Protein AF-A0A973FLQ6-F1 (afdb_monomer)

pLDDT: mean 87.13, std 9.86, range [45.97, 97.06]

Structure (mmCIF, N/CA/C/O backbone):
data_AF-A0A973FLQ6-F1
#
_entry.id   AF-A0A973FLQ6-F1
#
loop_
_atom_site.group_PDB
_atom_site.id
_atom_site.type_symbol
_atom_site.label_atom_id
_atom_site.label_alt_id
_atom_site.label_comp_id
_atom_site.label_asym_id
_atom_site.label_entity_id
_atom_site.label_seq_id
_atom_site.pdbx_PDB_ins_code
_atom_site.Cartn_x
_atom_site.Cartn_y
_atom_site.Cartn_z
_atom_site.occupancy
_atom_site.B_iso_or_equiv
_atom_site.auth_seq_id
_atom_site.auth_comp_id
_atom_site.auth_asym_id
_atom_site.auth_atom_id
_atom_site.pdbx_PDB_model_num
ATOM 1 N N . MET A 1 1 ? 10.918 7.612 -9.388 1.00 63.75 1 MET A N 1
ATOM 2 C CA . MET A 1 1 ? 10.356 6.779 -8.307 1.00 63.75 1 MET A CA 1
ATOM 3 C C . MET A 1 1 ? 11.427 5.796 -7.895 1.00 63.75 1 MET A C 1
ATOM 5 O O . MET A 1 1 ? 11.950 5.121 -8.775 1.00 63.75 1 MET A O 1
ATOM 9 N N . ALA A 1 2 ? 11.789 5.759 -6.616 1.00 82.38 2 ALA A N 1
ATOM 10 C CA . ALA A 1 2 ? 12.748 4.783 -6.119 1.00 82.38 2 ALA A CA 1
ATOM 11 C C . ALA A 1 2 ? 12.125 3.373 -6.137 1.00 82.38 2 ALA A C 1
ATOM 13 O O . ALA A 1 2 ? 11.011 3.176 -5.645 1.00 82.38 2 ALA A O 1
ATOM 14 N N . GLU A 1 3 ? 12.825 2.416 -6.748 1.00 88.06 3 GLU A N 1
ATOM 15 C CA . GLU A 1 3 ? 12.438 1.003 -6.818 1.00 88.06 3 GLU A CA 1
ATOM 16 C C . GLU A 1 3 ? 13.305 0.216 -5.834 1.00 88.06 3 GLU A C 1
ATOM 18 O O . GLU A 1 3 ? 14.533 0.266 -5.903 1.00 88.06 3 GLU A O 1
ATOM 23 N N . PHE A 1 4 ? 12.670 -0.543 -4.944 1.00 88.81 4 PHE A N 1
ATOM 24 C CA . PHE A 1 4 ? 13.348 -1.445 -4.018 1.00 88.81 4 PHE A CA 1
ATOM 25 C C . PHE A 1 4 ? 12.710 -2.824 -4.118 1.00 88.81 4 PHE A C 1
ATOM 27 O O . PHE A 1 4 ? 11.496 -2.948 -4.260 1.00 88.81 4 PHE A O 1
ATOM 34 N N . PHE A 1 5 ? 13.525 -3.879 -4.074 1.00 88.31 5 PHE A N 1
ATOM 35 C CA . PHE A 1 5 ? 13.052 -5.268 -4.150 1.00 88.31 5 PHE A CA 1
ATOM 36 C C . PHE A 1 5 ? 12.134 -5.568 -5.361 1.00 88.31 5 PHE A C 1
ATOM 38 O O . PHE A 1 5 ? 11.317 -6.484 -5.304 1.00 88.31 5 PHE A O 1
ATOM 45 N N . GLY A 1 6 ? 12.271 -4.811 -6.458 1.00 87.38 6 GLY A N 1
ATOM 46 C CA . GLY A 1 6 ? 11.490 -4.983 -7.689 1.00 87.38 6 GLY A CA 1
ATOM 47 C C . GLY A 1 6 ? 10.123 -4.288 -7.713 1.00 87.38 6 GLY A C 1
ATOM 48 O O . GLY A 1 6 ? 9.306 -4.619 -8.568 1.00 87.38 6 GLY A O 1
ATOM 49 N N . THR A 1 7 ? 9.845 -3.367 -6.785 1.00 91.62 7 THR A N 1
ATOM 50 C CA . THR A 1 7 ? 8.573 -2.628 -6.694 1.00 91.62 7 THR A CA 1
ATOM 51 C C . THR A 1 7 ? 8.786 -1.193 -6.207 1.00 91.62 7 THR A C 1
ATOM 53 O O . THR A 1 7 ? 9.835 -0.865 -5.649 1.00 91.62 7 THR A O 1
ATOM 56 N N . THR A 1 8 ? 7.768 -0.346 -6.347 1.00 93.19 8 THR A N 1
ATOM 57 C CA . THR A 1 8 ? 7.707 0.973 -5.697 1.00 93.19 8 THR A CA 1
ATOM 58 C C . THR A 1 8 ? 6.686 0.995 -4.555 1.00 93.19 8 THR A C 1
ATOM 60 O O . THR A 1 8 ? 5.850 0.094 -4.439 1.00 93.19 8 THR A O 1
ATOM 63 N N . VAL A 1 9 ? 6.731 2.033 -3.709 1.00 93.19 9 VAL A N 1
ATOM 64 C CA . VAL A 1 9 ? 5.715 2.262 -2.665 1.00 93.19 9 VAL A CA 1
ATOM 65 C C . VAL A 1 9 ? 4.340 2.482 -3.301 1.00 93.19 9 VAL A C 1
ATOM 67 O O . VAL A 1 9 ? 3.359 1.875 -2.875 1.00 93.19 9 VAL A O 1
ATOM 70 N N . ALA A 1 10 ? 4.279 3.281 -4.371 1.00 91.69 10 ALA A N 1
ATOM 71 C CA . ALA A 1 10 ? 3.053 3.536 -5.120 1.00 91.69 10 ALA A CA 1
ATOM 72 C C . ALA A 1 10 ? 2.417 2.238 -5.648 1.00 91.69 10 ALA A C 1
ATOM 74 O O . ALA A 1 10 ? 1.210 2.059 -5.510 1.00 91.69 10 ALA A O 1
ATOM 75 N N . ASP A 1 11 ? 3.206 1.291 -6.169 1.00 91.75 11 ASP A N 1
ATOM 76 C CA . ASP A 1 11 ? 2.686 -0.001 -6.648 1.00 91.75 11 ASP A CA 1
ATOM 77 C C . ASP A 1 11 ? 2.014 -0.818 -5.533 1.00 91.75 11 ASP A C 1
ATOM 79 O O . ASP A 1 11 ? 0.964 -1.434 -5.746 1.00 91.75 11 ASP A O 1
ATOM 83 N N . ILE A 1 12 ? 2.573 -0.796 -4.317 1.00 92.56 12 ILE A N 1
ATOM 84 C CA . ILE A 1 12 ? 1.977 -1.477 -3.158 1.00 92.56 12 ILE A CA 1
ATOM 85 C C . ILE A 1 12 ? 0.579 -0.912 -2.882 1.00 92.56 12 ILE A C 1
ATOM 87 O O . ILE A 1 12 ? -0.366 -1.687 -2.705 1.00 92.56 12 ILE A O 1
ATOM 91 N N . PHE A 1 13 ? 0.429 0.415 -2.870 1.00 93.88 13 PHE A N 1
ATOM 92 C CA . PHE A 1 13 ? -0.854 1.077 -2.613 1.00 93.88 13 PHE A CA 1
ATOM 93 C C . PHE A 1 13 ? -1.840 0.920 -3.778 1.00 93.88 13 PHE A C 1
ATOM 95 O O . PHE A 1 13 ? -2.999 0.577 -3.549 1.00 93.88 13 PHE A O 1
ATOM 102 N N . ASN A 1 14 ? -1.378 1.045 -5.023 1.00 91.81 14 ASN A N 1
ATOM 103 C CA . ASN A 1 14 ? -2.197 0.873 -6.228 1.00 91.81 14 ASN A CA 1
ATOM 104 C C . ASN A 1 14 ? -2.774 -0.544 -6.357 1.00 91.81 14 ASN A C 1
ATOM 106 O O . ASN A 1 14 ? -3.852 -0.737 -6.917 1.00 91.81 14 ASN A O 1
ATOM 110 N N . THR A 1 15 ? -2.081 -1.545 -5.813 1.00 91.12 15 THR A N 1
ATOM 111 C CA . THR A 1 15 ? -2.545 -2.939 -5.782 1.00 91.12 15 THR A CA 1
ATOM 112 C C . THR A 1 15 ? -3.320 -3.296 -4.513 1.00 91.12 15 THR A C 1
ATOM 114 O O . THR A 1 15 ? -3.730 -4.443 -4.359 1.00 91.12 15 THR A O 1
ATOM 117 N N . MET A 1 16 ? -3.535 -2.380 -3.563 1.00 91.88 16 MET A N 1
ATOM 118 C CA . MET A 1 16 ? -4.347 -2.693 -2.377 1.00 91.88 16 MET A CA 1
ATOM 119 C C . MET A 1 16 ? -5.797 -3.057 -2.725 1.00 91.88 16 MET A C 1
ATOM 121 O O . MET A 1 16 ? -6.263 -4.068 -2.198 1.00 91.88 16 MET A O 1
ATOM 125 N N . PRO A 1 17 ? -6.509 -2.337 -3.621 1.00 92.06 17 PRO A N 1
ATOM 126 C CA . PRO A 1 17 ? -7.890 -2.682 -3.954 1.00 92.06 17 PRO A CA 1
ATOM 127 C C . PRO A 1 17 ? -8.050 -4.092 -4.531 1.00 92.06 17 PRO A C 1
ATOM 129 O O . PRO A 1 17 ? -9.028 -4.766 -4.232 1.00 92.06 17 PRO A O 1
ATOM 132 N N . THR A 1 18 ? -7.075 -4.574 -5.308 1.00 91.06 18 THR A N 1
ATOM 133 C CA . THR A 1 18 ? -7.118 -5.922 -5.905 1.00 91.06 18 THR A CA 1
ATOM 134 C C . THR A 1 18 ? -6.805 -7.033 -4.905 1.00 91.06 18 THR A C 1
ATOM 136 O O . THR A 1 18 ? -7.152 -8.187 -5.141 1.00 91.06 18 THR A O 1
ATOM 139 N N . ARG A 1 19 ? -6.141 -6.700 -3.794 1.00 91.88 19 ARG A N 1
ATOM 140 C CA . ARG A 1 19 ? -5.766 -7.636 -2.723 1.00 91.88 19 ARG A CA 1
ATOM 141 C C . ARG A 1 19 ? -6.737 -7.617 -1.549 1.00 91.88 19 ARG A C 1
ATOM 143 O O . ARG A 1 19 ? -6.576 -8.411 -0.624 1.00 91.88 19 ARG A O 1
ATOM 150 N N . PHE A 1 20 ? -7.687 -6.693 -1.552 1.00 95.31 20 PHE A N 1
ATOM 151 C CA . PHE A 1 20 ? -8.681 -6.543 -0.506 1.00 95.31 20 PHE A CA 1
ATOM 152 C C . PHE A 1 20 ? -9.732 -7.656 -0.583 1.00 95.31 20 PHE A C 1
ATOM 154 O O . PHE A 1 20 ? -10.093 -8.098 -1.671 1.00 95.31 20 PHE A O 1
ATOM 161 N N . LYS A 1 21 ? -10.221 -8.093 0.578 1.00 95.12 21 LYS A N 1
ATOM 162 C CA . LYS A 1 21 ? -11.268 -9.108 0.749 1.00 95.12 21 LYS A CA 1
ATOM 163 C C . LYS A 1 21 ? -12.541 -8.439 1.286 1.00 95.12 21 LYS A C 1
ATOM 165 O O . LYS A 1 21 ? -12.678 -8.302 2.507 1.00 95.12 21 LYS A O 1
ATOM 170 N N . PRO A 1 22 ? -13.457 -7.983 0.409 1.00 94.00 22 PRO A N 1
ATOM 171 C CA . PRO A 1 22 ? -14.687 -7.286 0.795 1.00 94.00 22 PRO A CA 1
ATOM 172 C C . PRO A 1 22 ? -15.515 -8.022 1.848 1.00 94.00 22 PRO A C 1
ATOM 174 O O . PRO A 1 22 ? -16.058 -7.408 2.768 1.00 94.00 22 PRO A O 1
ATOM 177 N N . GLU A 1 23 ? -15.604 -9.345 1.729 1.00 94.00 23 GLU A N 1
ATOM 178 C CA . GLU A 1 23 ? -16.367 -10.212 2.621 1.00 94.00 23 GLU A CA 1
ATOM 179 C C . GLU A 1 23 ? -15.866 -10.181 4.070 1.00 94.00 23 GLU A C 1
ATOM 181 O O . GLU A 1 23 ? -16.680 -10.197 4.991 1.00 94.00 23 GLU A O 1
ATOM 186 N N . GLU A 1 24 ? -14.557 -10.032 4.277 1.00 93.81 24 GLU A N 1
ATOM 187 C CA . GLU A 1 24 ? -13.933 -9.997 5.604 1.00 93.81 24 GLU A CA 1
ATOM 188 C C . GLU A 1 24 ? -14.026 -8.620 6.282 1.00 93.81 24 GLU A C 1
ATOM 190 O O . GLU A 1 24 ? -13.701 -8.478 7.467 1.00 93.81 24 GLU A O 1
ATOM 195 N N . ALA A 1 25 ?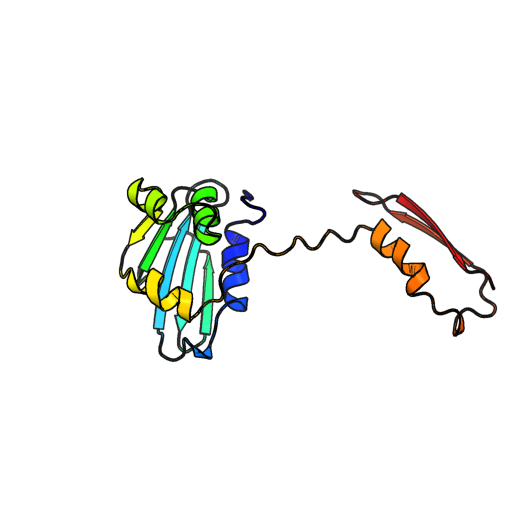 -14.467 -7.605 5.534 1.00 93.56 25 ALA A N 1
ATOM 196 C CA . ALA A 1 25 ? -14.455 -6.198 5.922 1.00 93.56 25 ALA A CA 1
ATOM 197 C C . ALA A 1 25 ? -15.854 -5.555 5.984 1.00 93.56 25 ALA A C 1
ATOM 199 O O . ALA A 1 25 ? -15.969 -4.328 6.018 1.00 93.56 25 ALA A O 1
ATOM 200 N N . ARG A 1 26 ? -16.926 -6.358 5.995 1.00 91.25 26 ARG A N 1
ATOM 201 C CA . ARG A 1 26 ? -18.317 -5.861 6.005 1.00 91.25 26 ARG A CA 1
ATOM 202 C C . ARG A 1 26 ? -18.676 -5.029 7.237 1.00 91.25 26 ARG A C 1
ATOM 204 O O . ARG A 1 26 ? -19.434 -4.081 7.102 1.00 91.25 26 ARG A O 1
ATOM 211 N N . ASP A 1 27 ? -18.082 -5.333 8.388 1.00 91.69 27 ASP A N 1
ATOM 212 C CA . ASP A 1 27 ? -18.350 -4.637 9.658 1.00 91.69 27 ASP A CA 1
ATOM 213 C C . ASP A 1 27 ? -17.237 -3.644 10.036 1.00 91.69 27 ASP A C 1
ATOM 215 O O . ASP A 1 27 ? -17.062 -3.274 11.199 1.00 91.69 27 ASP A O 1
ATOM 219 N N . VAL A 1 28 ? -16.418 -3.253 9.060 1.00 94.38 28 VAL A N 1
ATOM 220 C CA . VAL A 1 28 ? -15.254 -2.390 9.265 1.00 94.38 28 VAL A CA 1
ATOM 221 C C . VAL A 1 28 ? -15.573 -0.990 8.754 1.00 94.38 28 VAL A C 1
ATOM 223 O O . VAL A 1 28 ? -15.952 -0.843 7.599 1.00 94.38 28 VAL A O 1
ATOM 226 N N . ASP A 1 29 ? -15.376 0.026 9.598 1.00 95.88 29 ASP A N 1
ATOM 227 C CA . ASP A 1 29 ? -15.367 1.452 9.236 1.00 95.88 29 ASP A CA 1
ATOM 228 C C . ASP A 1 29 ? -14.148 2.114 9.898 1.00 95.88 29 ASP A C 1
ATOM 230 O O . ASP A 1 29 ? -14.157 2.411 11.098 1.00 95.88 29 ASP A O 1
ATOM 234 N N . ILE A 1 30 ? -13.045 2.226 9.152 1.00 96.19 30 ILE A N 1
ATOM 235 C CA . ILE A 1 30 ? -11.779 2.784 9.640 1.00 96.19 30 ILE A CA 1
ATOM 236 C C . ILE A 1 30 ? -11.014 3.528 8.542 1.00 96.19 30 ILE A C 1
ATOM 238 O O . ILE A 1 30 ? -11.123 3.229 7.354 1.00 96.19 30 ILE A O 1
ATOM 242 N N . ILE A 1 31 ? -10.143 4.438 8.977 1.00 96.50 31 ILE A N 1
ATOM 243 C CA . ILE A 1 31 ? -9.146 5.100 8.134 1.00 96.50 31 ILE A CA 1
ATOM 244 C C . ILE A 1 31 ? -7.760 4.715 8.649 1.00 96.50 31 ILE A C 1
ATOM 246 O O . ILE A 1 31 ? -7.487 4.833 9.850 1.00 96.50 31 ILE A O 1
ATOM 250 N N . ILE A 1 32 ? -6.890 4.257 7.752 1.00 97.00 32 ILE A N 1
ATOM 251 C CA . ILE A 1 32 ? -5.501 3.900 8.048 1.00 97.00 32 ILE A CA 1
ATOM 252 C C . ILE A 1 32 ? -4.577 4.857 7.306 1.00 97.00 32 ILE A C 1
ATOM 254 O O . ILE A 1 32 ? -4.677 5.000 6.090 1.00 97.00 32 ILE A O 1
ATOM 258 N N . GLY A 1 33 ? -3.673 5.500 8.035 1.00 97.06 33 GLY A N 1
ATOM 259 C CA . GLY A 1 33 ? -2.675 6.396 7.469 1.00 97.06 33 GLY A CA 1
ATOM 260 C C . GLY A 1 33 ? -1.354 5.684 7.202 1.00 97.06 33 GLY A C 1
ATOM 261 O O . GLY A 1 33 ? -0.905 4.860 7.997 1.00 97.06 33 GLY A O 1
ATOM 262 N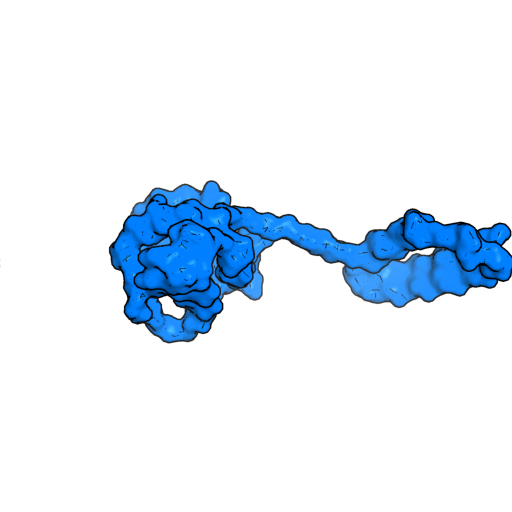 N . TYR A 1 34 ? -0.686 6.051 6.123 1.00 96.50 34 TYR A N 1
ATOM 263 C CA . TYR A 1 34 ? 0.675 5.624 5.839 1.00 96.50 34 TYR A CA 1
ATOM 264 C C . TYR A 1 34 ? 1.499 6.841 5.450 1.00 96.50 34 TYR A C 1
ATOM 266 O O . TYR A 1 34 ? 1.065 7.649 4.637 1.00 96.50 34 TYR A O 1
ATOM 274 N N . GLU A 1 35 ? 2.679 6.980 6.035 1.00 95.69 35 GLU A N 1
ATOM 275 C CA . GLU A 1 35 ? 3.687 7.958 5.651 1.00 95.69 35 GLU A CA 1
ATOM 276 C C . GLU A 1 35 ? 4.980 7.203 5.372 1.00 95.69 35 GLU A C 1
ATOM 278 O O . GLU A 1 35 ? 5.518 6.516 6.239 1.00 95.69 35 GLU A O 1
ATOM 283 N N . CYS A 1 36 ? 5.493 7.359 4.165 1.00 94.88 36 CYS A N 1
ATOM 284 C CA . CYS A 1 36 ? 6.820 6.929 3.790 1.00 94.88 36 CYS A CA 1
ATOM 285 C C . CYS A 1 36 ? 7.636 8.174 3.464 1.00 94.88 36 CYS A C 1
ATOM 287 O O . CYS A 1 36 ? 7.275 8.936 2.569 1.00 94.88 36 CYS A O 1
ATOM 289 N N . ARG A 1 37 ? 8.717 8.407 4.204 1.00 92.56 37 ARG A N 1
ATOM 290 C CA . ARG A 1 37 ? 9.583 9.572 3.989 1.00 92.56 37 ARG A CA 1
ATOM 291 C C . ARG A 1 37 ? 10.645 9.268 2.930 1.00 92.56 37 ARG A C 1
ATOM 293 O O . ARG A 1 37 ? 10.792 8.130 2.496 1.00 92.56 37 ARG A O 1
ATOM 300 N N . GLY A 1 38 ? 11.378 10.300 2.520 1.00 87.44 38 GLY A N 1
ATOM 301 C CA . GLY A 1 38 ? 12.478 10.170 1.565 1.00 87.44 38 GLY A CA 1
ATOM 302 C C . GLY A 1 38 ? 12.034 9.992 0.111 1.00 87.44 38 GLY A C 1
ATOM 303 O O . GLY A 1 38 ? 10.856 10.118 -0.227 1.00 87.44 38 GLY A O 1
ATOM 304 N N . ASP A 1 39 ? 13.013 9.737 -0.758 1.00 88.00 39 ASP A N 1
ATOM 305 C CA . ASP A 1 39 ? 12.774 9.548 -2.189 1.00 88.00 39 ASP A CA 1
ATOM 306 C C . ASP A 1 39 ? 11.963 8.271 -2.466 1.00 88.00 39 ASP A C 1
ATOM 308 O O . ASP A 1 39 ? 12.154 7.234 -1.830 1.00 88.00 39 ASP A O 1
ATOM 312 N N . GLY A 1 40 ? 11.021 8.361 -3.406 1.00 84.94 40 GLY A N 1
ATOM 313 C CA . GLY A 1 40 ? 10.047 7.300 -3.692 1.00 84.94 40 GLY A CA 1
ATOM 314 C C . GLY A 1 40 ? 9.012 7.044 -2.588 1.00 84.94 40 GLY A C 1
ATOM 315 O O . GLY A 1 40 ? 8.241 6.092 -2.708 1.00 84.94 40 GLY A O 1
ATOM 316 N N . GLY A 1 41 ? 8.996 7.867 -1.534 1.00 90.56 41 GLY A N 1
ATOM 317 C CA . GLY A 1 41 ? 7.971 7.875 -0.497 1.00 90.56 41 GLY A CA 1
ATOM 318 C C . GLY A 1 41 ? 6.709 8.650 -0.893 1.00 90.56 41 GLY A C 1
ATOM 319 O O . GLY A 1 41 ? 6.486 8.974 -2.056 1.00 90.56 41 GLY A O 1
ATOM 320 N N . GLY A 1 42 ? 5.871 8.938 0.097 1.00 93.25 42 GLY A N 1
ATOM 321 C CA . GLY A 1 42 ? 4.584 9.613 -0.055 1.00 93.25 42 GLY A CA 1
ATOM 322 C C . GLY A 1 42 ? 3.711 9.407 1.180 1.00 93.25 42 GLY A C 1
ATOM 323 O O . GLY A 1 42 ? 4.139 8.799 2.168 1.00 93.25 42 GLY A O 1
ATOM 324 N N . LYS A 1 43 ? 2.478 9.909 1.146 1.00 95.81 43 LYS A N 1
ATOM 325 C CA . LYS A 1 43 ? 1.499 9.638 2.203 1.00 95.81 43 LYS A CA 1
ATOM 326 C C . LYS A 1 43 ? 0.200 9.146 1.603 1.00 95.81 43 LYS A C 1
ATOM 328 O O . LYS A 1 43 ? -0.269 9.694 0.612 1.00 95.81 43 LYS A O 1
ATOM 333 N N . TRP A 1 44 ? -0.410 8.170 2.259 1.00 96.38 44 TRP A N 1
ATOM 334 C CA . TRP A 1 44 ? -1.661 7.570 1.821 1.00 96.38 44 TRP A CA 1
ATOM 335 C C . TRP A 1 44 ? -2.658 7.463 2.967 1.00 96.38 44 TRP A C 1
ATOM 337 O O . TRP A 1 44 ? -2.283 7.206 4.115 1.00 96.38 44 TRP A O 1
ATOM 347 N N . LYS A 1 45 ? -3.940 7.617 2.646 1.00 96.50 45 LYS A N 1
ATOM 348 C CA . LYS A 1 45 ? -5.056 7.213 3.499 1.00 96.50 45 LYS A CA 1
ATOM 349 C C . LYS A 1 45 ? -5.790 6.057 2.839 1.00 96.50 45 LYS A C 1
ATOM 351 O O . LYS A 1 45 ? -6.168 6.123 1.674 1.00 96.50 45 LYS A O 1
ATOM 356 N N . VAL A 1 46 ? -5.980 4.990 3.602 1.00 96.25 46 VAL A N 1
ATOM 357 C CA . VAL A 1 46 ? -6.753 3.817 3.204 1.00 96.25 46 VAL A CA 1
ATOM 358 C C . VAL A 1 46 ? -8.036 3.816 4.016 1.00 96.25 46 VAL A C 1
ATOM 360 O O . VAL A 1 46 ? -8.019 3.594 5.227 1.00 96.25 46 VAL A O 1
ATOM 363 N N . HIS A 1 47 ? -9.139 4.092 3.342 1.00 96.25 47 HIS A N 1
ATOM 364 C CA . HIS A 1 47 ? -10.480 4.080 3.895 1.00 96.25 47 HIS A CA 1
ATOM 365 C C . HIS A 1 47 ? -11.072 2.699 3.654 1.00 96.25 47 HIS A C 1
ATOM 367 O O . HIS A 1 47 ? -11.162 2.257 2.510 1.00 96.25 47 HIS A O 1
ATOM 373 N N . ILE A 1 48 ? -11.456 2.014 4.725 1.00 96.12 48 ILE A N 1
ATOM 374 C CA . ILE A 1 48 ? -12.157 0.734 4.650 1.00 96.12 48 ILE A CA 1
ATOM 375 C C . ILE A 1 48 ? -13.514 0.938 5.292 1.00 96.12 48 ILE A C 1
ATOM 377 O O . ILE A 1 48 ? -13.582 1.266 6.477 1.00 96.12 48 ILE A O 1
ATOM 381 N N . LYS A 1 49 ? -14.575 0.747 4.511 1.00 96.25 49 LYS A N 1
ATOM 382 C CA . LYS A 1 49 ? -15.946 0.932 4.976 1.00 96.25 49 LYS A CA 1
ATOM 383 C C . LYS A 1 49 ? -16.885 -0.083 4.351 1.00 96.25 49 LYS A C 1
ATOM 385 O O . LYS A 1 49 ? -17.032 -0.104 3.132 1.00 96.25 49 LYS A O 1
ATOM 390 N N . ASN A 1 50 ? -17.564 -0.881 5.168 1.00 93.62 50 ASN A N 1
ATOM 391 C CA . ASN A 1 50 ? -18.648 -1.774 4.746 1.00 93.62 50 ASN A CA 1
ATOM 392 C C . ASN A 1 50 ? -18.287 -2.671 3.545 1.00 93.62 50 ASN A C 1
ATOM 394 O O . ASN A 1 50 ? -19.029 -2.752 2.567 1.00 93.62 50 ASN A O 1
ATOM 398 N N . GLY A 1 51 ? -17.116 -3.310 3.584 1.00 92.62 51 GLY A N 1
ATOM 399 C CA . GLY A 1 51 ? -16.631 -4.152 2.486 1.00 92.62 51 GLY A CA 1
ATOM 400 C C . GLY A 1 51 ? -16.163 -3.377 1.251 1.00 92.62 51 GLY A C 1
ATOM 401 O O . GLY A 1 51 ? -15.965 -3.973 0.197 1.00 92.62 51 GLY A O 1
ATOM 402 N N . THR A 1 52 ? -15.957 -2.065 1.359 1.00 94.50 52 THR A N 1
ATOM 403 C CA . THR A 1 52 ? -15.339 -1.237 0.316 1.00 94.50 52 THR A CA 1
ATOM 404 C C . THR A 1 52 ? -13.996 -0.695 0.783 1.00 94.50 52 THR A C 1
ATOM 406 O O . THR A 1 52 ? -13.759 -0.540 1.984 1.00 94.50 52 THR A O 1
ATOM 409 N N . ILE A 1 53 ? -13.115 -0.425 -0.178 1.00 95.75 53 ILE A N 1
ATOM 410 C CA . ILE A 1 53 ? -11.796 0.155 0.051 1.00 95.75 53 ILE A CA 1
ATOM 411 C C . ILE A 1 53 ? -11.570 1.329 -0.897 1.00 95.75 53 ILE A C 1
ATOM 413 O O . ILE A 1 53 ? -11.835 1.234 -2.095 1.00 95.75 53 ILE A O 1
ATOM 417 N N . GLN A 1 54 ? -11.026 2.413 -0.359 1.00 95.69 54 GLN A N 1
ATOM 418 C CA . GLN A 1 54 ? -10.562 3.566 -1.116 1.00 95.69 54 GLN A CA 1
ATOM 419 C C . GLN A 1 54 ? -9.163 3.939 -0.633 1.00 95.69 54 GLN A C 1
ATOM 421 O O . GLN A 1 54 ? -8.915 4.048 0.567 1.00 95.69 54 GLN A O 1
ATOM 426 N N . VAL A 1 55 ? -8.237 4.084 -1.574 1.00 95.19 55 VAL A N 1
ATOM 427 C CA . VAL A 1 55 ? -6.842 4.436 -1.307 1.00 95.19 55 VAL A CA 1
ATOM 428 C C . VAL A 1 55 ? -6.588 5.791 -1.938 1.00 95.19 55 VAL A C 1
ATOM 430 O O . VAL A 1 55 ? -6.800 5.960 -3.136 1.00 95.19 55 VAL A O 1
ATOM 433 N N . GLU A 1 56 ? -6.144 6.744 -1.132 1.00 93.88 56 GLU A N 1
ATOM 434 C CA . GLU A 1 56 ? -5.910 8.119 -1.558 1.00 9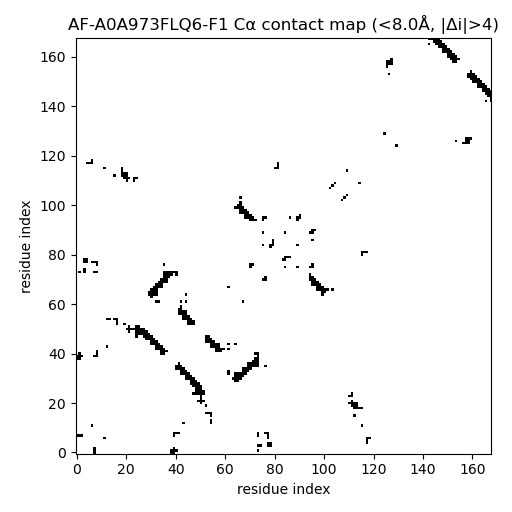3.88 56 GLU A CA 1
ATOM 435 C C . GLU A 1 56 ? -4.499 8.533 -1.188 1.00 93.88 56 GLU A C 1
ATOM 437 O O . GLU A 1 56 ? -4.089 8.386 -0.038 1.00 93.88 56 GLU A O 1
ATOM 442 N N . GLU A 1 57 ? -3.760 9.074 -2.148 1.00 94.06 57 GLU A N 1
ATOM 443 C CA . GLU A 1 57 ? -2.529 9.794 -1.848 1.00 94.06 57 GLU A CA 1
ATOM 444 C C . GLU A 1 57 ? -2.877 11.186 -1.306 1.00 94.06 57 GLU A C 1
ATOM 446 O O . GLU A 1 57 ? -3.752 11.874 -1.836 1.00 94.06 57 GLU A O 1
ATOM 451 N N . VAL A 1 58 ? -2.212 11.608 -0.233 1.00 93.62 58 VAL A N 1
ATOM 452 C CA . VAL A 1 58 ? -2.488 12.880 0.443 1.00 93.62 58 VAL A CA 1
ATOM 453 C C . VAL A 1 58 ? -1.206 13.681 0.635 1.00 93.62 58 VAL A C 1
ATOM 455 O O . VAL A 1 58 ? -0.175 13.147 1.014 1.00 93.62 58 VAL A O 1
ATOM 458 N N . ALA A 1 59 ? -1.258 14.999 0.449 1.00 85.06 59 ALA A N 1
ATOM 459 C CA . ALA A 1 59 ? -0.123 15.871 0.783 1.00 85.06 59 ALA A CA 1
ATOM 460 C C . ALA A 1 59 ? -0.090 16.248 2.282 1.00 85.06 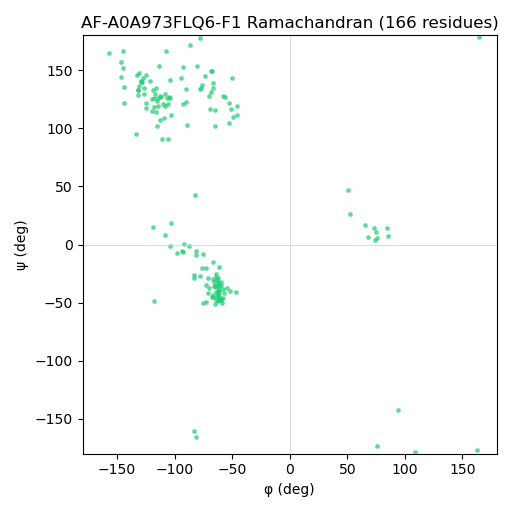59 ALA A C 1
ATOM 462 O O . ALA A 1 59 ? 0.963 16.546 2.852 1.00 85.06 59 ALA A O 1
ATOM 463 N N . GLY A 1 60 ? -1.265 16.243 2.922 1.00 81.25 60 GLY A N 1
ATOM 464 C CA . GLY A 1 60 ? -1.489 16.766 4.267 1.00 81.25 60 GLY A CA 1
ATOM 465 C C . GLY A 1 60 ? -1.131 15.813 5.409 1.00 81.25 60 GLY A C 1
ATOM 466 O O . GLY A 1 60 ? -0.351 14.867 5.275 1.00 81.25 60 GLY A O 1
ATOM 467 N N . GLU A 1 61 ? -1.690 16.094 6.581 1.00 83.56 61 GLU A N 1
ATOM 468 C CA . GLU A 1 61 ? -1.506 15.272 7.774 1.00 83.56 61 GLU A CA 1
ATOM 469 C C . GLU A 1 61 ? -2.410 14.030 7.780 1.00 83.56 61 GLU A C 1
ATOM 471 O O . GLU A 1 61 ? -3.520 14.006 7.235 1.00 83.56 61 GLU A O 1
ATOM 476 N N . LEU A 1 62 ? -1.953 12.989 8.476 1.00 91.00 62 LEU A N 1
ATOM 477 C CA . LEU A 1 62 ? -2.691 11.739 8.673 1.00 91.00 62 LEU A CA 1
ATOM 478 C C . LEU A 1 62 ? -3.708 11.842 9.826 1.00 91.00 62 LEU A C 1
ATOM 480 O O . LEU A 1 62 ? -3.850 10.930 10.637 1.00 91.00 62 LEU A O 1
ATOM 484 N N . THR A 1 63 ? -4.438 12.954 9.905 1.00 88.06 63 THR A N 1
ATOM 485 C CA . THR A 1 63 ? -5.485 13.171 10.914 1.00 88.06 63 THR A CA 1
ATOM 486 C C . THR A 1 63 ? -6.685 12.247 10.696 1.00 88.06 63 THR A C 1
ATOM 488 O O . THR A 1 63 ? -6.993 11.855 9.565 1.00 88.06 63 THR A O 1
ATOM 491 N N . GLY A 1 64 ? -7.356 11.885 11.795 1.00 89.50 64 GLY A N 1
ATOM 492 C CA . GLY A 1 64 ? -8.549 11.029 11.785 1.00 89.50 64 GLY A CA 1
ATOM 493 C C . GLY A 1 64 ? -8.280 9.543 11.519 1.00 89.50 64 GLY A C 1
ATOM 494 O O . GLY A 1 64 ? -9.225 8.763 11.437 1.00 89.50 64 GLY A O 1
ATOM 495 N N . CYS A 1 65 ? -7.015 9.131 11.392 1.00 94.56 65 CYS A N 1
ATOM 496 C CA . CYS A 1 65 ? -6.673 7.728 11.198 1.00 94.56 65 CYS A CA 1
ATOM 497 C C . CYS A 1 65 ? -6.755 6.971 12.530 1.00 94.56 65 CYS A C 1
ATOM 499 O O . CYS A 1 65 ? -6.199 7.408 13.537 1.00 94.56 65 CYS A O 1
ATOM 501 N N . LYS A 1 66 ? -7.391 5.795 12.528 1.00 95.50 66 LYS A N 1
ATOM 502 C CA . LYS A 1 66 ? -7.404 4.892 13.694 1.00 95.50 66 LYS A CA 1
ATOM 503 C C . LYS A 1 66 ? -6.010 4.336 13.992 1.00 95.50 66 LYS A C 1
ATOM 505 O O . LYS A 1 66 ? -5.680 4.025 15.136 1.00 95.50 66 LYS A O 1
ATOM 510 N N . MET A 1 67 ? -5.208 4.207 12.942 1.00 96.31 67 MET A N 1
ATOM 511 C CA . MET A 1 67 ? -3.806 3.834 13.000 1.00 96.31 67 MET A CA 1
ATOM 512 C C . MET A 1 67 ? -3.053 4.553 11.884 1.00 96.31 67 MET A C 1
ATOM 514 O O . MET A 1 67 ? -3.586 4.687 10.781 1.00 96.31 67 MET A O 1
ATOM 518 N N . SER A 1 68 ? -1.813 4.957 12.143 1.00 95.88 68 SER A N 1
ATOM 519 C CA . SER A 1 68 ? -0.873 5.367 11.108 1.00 95.88 68 SER A CA 1
ATOM 520 C C . SER A 1 68 ? 0.464 4.638 11.209 1.00 95.88 68 SER A C 1
ATOM 522 O O . SER A 1 68 ? 0.961 4.360 12.301 1.00 95.88 68 SER A O 1
ATOM 524 N N . VAL A 1 69 ? 1.049 4.324 10.055 1.00 95.12 69 VAL A N 1
ATOM 525 C CA . VAL A 1 69 ? 2.380 3.722 9.930 1.00 95.12 69 VAL A CA 1
ATOM 526 C C . VAL A 1 69 ? 3.317 4.749 9.307 1.00 95.12 69 VAL A C 1
ATOM 528 O O . VAL A 1 69 ? 3.017 5.290 8.249 1.00 95.12 69 VAL A O 1
ATOM 531 N N . HIS A 1 70 ? 4.447 5.012 9.953 1.00 95.44 70 HIS A N 1
ATOM 532 C CA . HIS A 1 70 ? 5.450 5.977 9.514 1.00 95.44 70 HIS A CA 1
ATOM 533 C C . HIS A 1 70 ? 6.775 5.254 9.284 1.00 95.44 70 HIS A C 1
ATOM 535 O O . HIS A 1 70 ? 7.359 4.735 10.235 1.00 95.44 70 HIS A O 1
ATOM 541 N N . ALA A 1 71 ? 7.243 5.220 8.042 1.00 95.94 71 ALA A N 1
ATOM 542 C CA . ALA A 1 71 ? 8.534 4.667 7.659 1.00 95.94 71 ALA A CA 1
ATOM 543 C C . ALA A 1 71 ? 9.541 5.787 7.364 1.00 95.94 71 ALA A C 1
ATOM 545 O O . ALA A 1 71 ? 9.194 6.820 6.780 1.00 95.94 71 ALA A O 1
ATOM 546 N N . ALA A 1 72 ? 10.793 5.572 7.764 1.00 94.75 72 ALA A N 1
ATOM 547 C CA . ALA A 1 72 ? 11.896 6.503 7.538 1.00 94.75 72 ALA A CA 1
ATOM 548 C C . ALA A 1 72 ? 12.249 6.660 6.050 1.00 94.75 72 ALA A C 1
ATOM 550 O O . ALA A 1 72 ? 12.647 7.746 5.635 1.00 94.75 72 ALA A O 1
ATOM 551 N N . ASP A 1 73 ? 12.072 5.597 5.265 1.00 94.56 73 ASP A N 1
ATOM 552 C CA . ASP A 1 73 ? 12.386 5.543 3.841 1.00 94.56 73 ASP A CA 1
ATOM 553 C C . ASP A 1 73 ? 11.581 4.443 3.117 1.00 94.56 73 ASP A C 1
ATOM 555 O O . ASP A 1 73 ? 10.978 3.559 3.742 1.00 94.56 73 ASP A O 1
ATOM 559 N N . ALA A 1 74 ? 11.563 4.519 1.782 1.00 93.75 74 ALA A N 1
ATOM 560 C CA . ALA A 1 74 ? 10.857 3.579 0.911 1.00 93.75 74 ALA A CA 1
ATOM 561 C C . ALA A 1 74 ? 11.419 2.155 0.979 1.00 93.75 74 ALA A C 1
ATOM 563 O O . ALA A 1 74 ? 10.642 1.199 0.963 1.00 93.75 74 ALA A O 1
ATOM 564 N N . GLU A 1 75 ? 12.736 1.998 1.116 1.00 93.94 75 GLU A N 1
ATOM 565 C CA . GLU A 1 75 ? 13.378 0.688 1.257 1.00 93.94 75 GLU A CA 1
ATOM 566 C C . GLU A 1 75 ? 12.857 -0.048 2.493 1.00 93.94 75 GLU A C 1
ATOM 568 O O . GLU A 1 75 ? 12.439 -1.204 2.408 1.00 93.94 75 GLU A O 1
ATOM 573 N N . THR A 1 76 ? 12.810 0.650 3.625 1.00 93.75 76 THR A N 1
ATOM 574 C CA . THR A 1 76 ? 12.304 0.148 4.898 1.00 93.75 76 THR A CA 1
ATOM 575 C C . THR A 1 76 ? 10.848 -0.290 4.768 1.00 93.75 76 THR A C 1
ATOM 577 O O . THR A 1 76 ? 10.500 -1.410 5.151 1.00 93.75 76 THR A O 1
ATOM 580 N N . PHE A 1 77 ? 9.987 0.563 4.204 1.00 94.38 77 PHE A N 1
ATOM 581 C CA . PHE A 1 77 ? 8.568 0.246 4.038 1.00 94.38 77 PHE A CA 1
ATOM 582 C C . PHE A 1 77 ? 8.349 -0.973 3.132 1.00 94.38 77 PHE A C 1
ATOM 584 O O . PHE A 1 77 ? 7.619 -1.903 3.494 1.00 94.38 77 PHE A O 1
ATOM 591 N N . ILE A 1 78 ? 8.998 -0.992 1.966 1.00 93.56 78 ILE A N 1
ATOM 592 C CA . ILE A 1 78 ? 8.865 -2.074 0.985 1.00 93.56 78 ILE A CA 1
ATOM 593 C C . ILE A 1 78 ? 9.447 -3.373 1.550 1.00 93.56 78 ILE A C 1
ATOM 595 O O . ILE A 1 78 ? 8.812 -4.426 1.469 1.00 93.56 78 ILE A O 1
ATOM 599 N N . GLY A 1 79 ? 10.627 -3.305 2.163 1.00 93.19 79 GLY A N 1
ATOM 600 C CA . GLY A 1 79 ? 11.313 -4.457 2.729 1.00 93.19 79 GLY A CA 1
ATOM 601 C C . GLY A 1 79 ? 10.519 -5.115 3.854 1.00 93.19 79 GLY A C 1
ATOM 602 O O . GLY A 1 79 ? 10.399 -6.341 3.867 1.00 93.19 79 GLY A O 1
ATOM 603 N N . VAL A 1 80 ? 9.906 -4.329 4.746 1.00 92.06 80 VAL A N 1
ATOM 604 C CA . VAL A 1 80 ? 9.010 -4.858 5.790 1.00 92.06 80 VAL A CA 1
ATOM 605 C C . VAL A 1 80 ? 7.740 -5.450 5.179 1.00 92.06 80 VAL A C 1
ATOM 607 O O . VAL A 1 80 ? 7.342 -6.553 5.549 1.00 92.06 80 VAL A O 1
ATOM 610 N N . THR A 1 81 ? 7.132 -4.771 4.203 1.00 90.62 81 THR A N 1
ATOM 611 C CA . THR A 1 81 ? 5.906 -5.247 3.534 1.00 90.62 81 THR A CA 1
ATOM 612 C C . THR A 1 81 ? 6.116 -6.588 2.822 1.00 90.62 81 THR A C 1
ATOM 614 O O . THR A 1 81 ? 5.225 -7.435 2.818 1.00 90.62 81 THR A O 1
ATOM 617 N N . LEU A 1 82 ? 7.301 -6.799 2.245 1.00 90.62 82 LEU A N 1
ATOM 618 C CA . LEU A 1 82 ? 7.688 -8.037 1.563 1.00 90.62 82 LEU A CA 1
ATOM 619 C C . LEU A 1 82 ? 8.297 -9.097 2.498 1.00 90.62 82 LEU A C 1
ATOM 621 O O . LEU A 1 82 ? 8.696 -10.162 2.024 1.00 90.62 82 LEU A O 1
ATOM 625 N N . GLY A 1 83 ? 8.440 -8.804 3.795 1.00 89.75 83 GLY A N 1
ATOM 626 C CA . GLY A 1 83 ? 9.116 -9.680 4.758 1.00 89.75 83 GLY A CA 1
ATOM 627 C C . GLY A 1 83 ? 10.619 -9.865 4.499 1.00 89.75 83 GLY A C 1
ATOM 628 O O . GLY A 1 83 ? 11.217 -10.805 5.015 1.00 89.75 83 GLY A O 1
ATOM 629 N N . LYS A 1 84 ? 11.235 -8.997 3.685 1.00 90.25 84 LYS A N 1
ATOM 630 C CA . LYS A 1 84 ? 12.686 -8.969 3.417 1.00 90.25 84 LYS A CA 1
ATOM 631 C C . LYS A 1 84 ? 13.469 -8.321 4.552 1.00 90.25 84 LYS A C 1
ATOM 633 O O . LYS A 1 84 ? 14.632 -8.653 4.748 1.00 90.25 84 LYS A O 1
ATOM 638 N N . ILE A 1 85 ? 12.823 -7.416 5.283 1.00 91.75 85 ILE A N 1
ATOM 639 C CA . ILE A 1 85 ? 13.357 -6.771 6.478 1.00 91.75 85 ILE A CA 1
ATOM 640 C C . ILE A 1 85 ? 12.446 -7.136 7.653 1.00 91.75 85 ILE A C 1
ATOM 642 O O . ILE A 1 85 ? 11.220 -7.055 7.551 1.00 91.75 85 ILE A O 1
ATOM 646 N N . ALA A 1 86 ? 13.036 -7.552 8.773 1.00 90.25 86 ALA A N 1
ATOM 647 C CA . ALA A 1 86 ? 12.285 -7.954 9.954 1.00 90.25 86 ALA A CA 1
ATOM 648 C C . ALA A 1 86 ? 11.605 -6.741 10.612 1.00 90.25 86 ALA A C 1
ATOM 650 O O . ALA A 1 86 ? 12.271 -5.846 11.129 1.00 90.25 86 ALA A O 1
ATOM 651 N N . ALA A 1 87 ? 10.268 -6.731 10.658 1.00 87.31 87 ALA A N 1
ATOM 652 C CA . ALA A 1 87 ? 9.491 -5.613 11.205 1.00 87.31 87 ALA A CA 1
ATOM 653 C C . ALA A 1 87 ? 9.900 -5.226 12.641 1.00 87.31 87 ALA A C 1
ATOM 655 O O . ALA A 1 87 ? 9.931 -4.045 12.972 1.00 87.31 87 ALA A O 1
ATOM 656 N N . ILE A 1 88 ? 10.242 -6.213 13.480 1.00 88.69 88 ILE A N 1
ATOM 657 C CA . ILE A 1 88 ? 10.639 -5.998 14.881 1.00 88.69 88 ILE A CA 1
ATOM 658 C C . ILE A 1 88 ? 11.921 -5.159 14.967 1.00 88.69 88 ILE A C 1
ATOM 660 O O . ILE A 1 88 ? 11.970 -4.202 15.731 1.00 88.69 88 ILE A O 1
ATOM 664 N N . GLU A 1 89 ? 12.929 -5.461 14.150 1.00 90.38 89 GLU A N 1
ATOM 665 C CA . GLU A 1 89 ? 14.204 -4.733 14.136 1.00 90.38 89 GLU A CA 1
ATOM 666 C C . GLU A 1 89 ? 14.016 -3.271 13.706 1.00 90.38 89 GLU A C 1
ATOM 668 O O . GLU A 1 89 ? 14.574 -2.335 14.286 1.00 90.38 89 GLU A O 1
ATOM 673 N N . VAL A 1 90 ? 13.162 -3.056 12.710 1.00 92.62 90 VAL A N 1
ATOM 674 C CA . VAL A 1 90 ? 12.860 -1.725 12.179 1.00 92.62 90 VAL A CA 1
ATOM 675 C C . VAL A 1 90 ? 12.043 -0.892 13.175 1.00 92.62 90 VAL A C 1
ATOM 677 O O . VAL A 1 90 ? 12.277 0.309 13.319 1.00 92.62 90 VAL A O 1
ATOM 680 N N . LEU A 1 91 ? 11.118 -1.527 13.900 1.00 89.44 91 LEU A N 1
ATOM 681 C CA . LEU A 1 91 ? 10.376 -0.892 14.991 1.00 89.44 91 LEU A CA 1
ATOM 682 C C . LEU A 1 91 ? 11.313 -0.495 16.137 1.00 89.44 91 LEU A C 1
ATOM 684 O O . LEU A 1 91 ? 11.265 0.644 16.598 1.00 89.44 91 LEU A O 1
ATOM 688 N N . THR A 1 92 ? 12.196 -1.398 16.575 1.00 90.12 92 THR A N 1
ATOM 689 C CA . THR A 1 92 ? 13.141 -1.128 17.671 1.00 90.12 92 THR A CA 1
ATOM 690 C C . THR A 1 92 ? 14.172 -0.060 17.301 1.00 90.12 92 THR A C 1
ATOM 692 O O . THR A 1 92 ? 14.520 0.763 18.144 1.00 90.12 92 THR A O 1
ATOM 695 N N . SER A 1 93 ? 14.625 -0.018 16.044 1.00 91.62 93 SER A N 1
ATOM 696 C CA . SER A 1 93 ? 15.528 1.034 15.549 1.00 91.62 93 SER A CA 1
ATOM 697 C C . SER A 1 93 ? 14.839 2.384 15.307 1.00 91.62 93 SER A C 1
ATOM 699 O O . SER A 1 93 ? 15.514 3.372 15.023 1.00 91.62 93 SER A O 1
ATOM 701 N N . GLY A 1 94 ? 13.506 2.450 15.403 1.00 91.81 94 GLY A N 1
ATOM 702 C CA . GLY A 1 94 ? 12.724 3.668 15.176 1.00 91.81 94 GLY A CA 1
ATOM 703 C C . GLY A 1 94 ? 12.563 4.056 13.703 1.00 91.81 94 GLY A C 1
ATOM 704 O O . GLY A 1 94 ? 11.987 5.105 13.411 1.00 91.81 94 GLY A O 1
ATOM 705 N N . LYS A 1 95 ? 13.031 3.218 12.768 1.00 93.00 95 LYS A N 1
ATOM 706 C CA . LYS A 1 95 ? 12.851 3.419 11.321 1.00 93.00 95 LYS A CA 1
ATOM 707 C C . LYS A 1 95 ? 11.418 3.155 10.857 1.00 93.00 95 LYS A 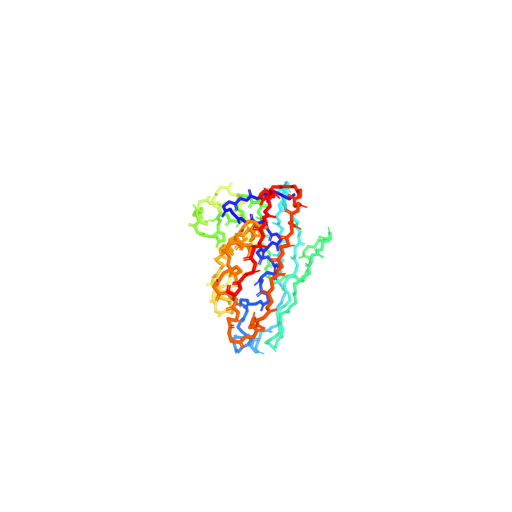C 1
ATOM 709 O O . LYS A 1 95 ? 11.019 3.630 9.797 1.00 93.00 95 LYS A O 1
ATOM 714 N N . LEU A 1 96 ? 10.645 2.417 11.646 1.00 94.06 96 LEU A N 1
ATOM 715 C CA . LEU A 1 96 ? 9.213 2.225 11.467 1.00 94.06 96 LEU A CA 1
ATOM 716 C C . LEU A 1 96 ? 8.529 2.587 12.775 1.00 94.06 96 LEU A C 1
ATOM 718 O O . LEU A 1 96 ? 8.955 2.171 13.850 1.00 94.06 96 LEU A O 1
ATOM 722 N N . ARG A 1 97 ? 7.447 3.348 12.689 1.00 93.81 97 ARG A N 1
ATOM 723 C CA . ARG A 1 97 ? 6.640 3.729 13.841 1.00 93.81 97 ARG A CA 1
ATOM 724 C C . ARG A 1 97 ? 5.176 3.487 13.536 1.00 93.81 97 ARG A C 1
ATOM 726 O O . ARG A 1 97 ? 4.678 3.905 12.497 1.00 93.81 97 ARG A O 1
ATOM 733 N N . VAL A 1 98 ? 4.482 2.858 14.474 1.00 93.81 98 VAL A N 1
ATOM 734 C CA . VAL A 1 98 ? 3.028 2.693 14.434 1.00 93.81 98 VAL A CA 1
ATOM 735 C C . VAL A 1 98 ? 2.422 3.597 15.500 1.00 93.81 98 VAL A C 1
ATOM 737 O O . VAL A 1 98 ? 2.875 3.602 16.645 1.00 93.81 98 VAL A O 1
ATOM 740 N N . VAL A 1 99 ? 1.429 4.393 15.121 1.00 94.25 99 VAL A N 1
ATOM 741 C CA . VAL A 1 99 ? 0.689 5.297 16.011 1.00 94.25 99 VAL A CA 1
ATOM 742 C C . VAL A 1 99 ? -0.789 4.921 15.954 1.00 94.25 99 VAL A C 1
ATOM 744 O O . VAL A 1 99 ? -1.296 4.590 14.887 1.00 94.25 99 VAL A O 1
ATOM 747 N N . GLY A 1 100 ? -1.488 4.961 17.089 1.00 94.38 100 GLY A N 1
ATOM 748 C CA . GLY A 1 100 ? -2.894 4.556 17.185 1.00 94.38 100 GLY A CA 1
ATOM 749 C C . GLY A 1 100 ? -3.055 3.098 17.617 1.00 94.38 100 GLY A C 1
ATOM 750 O O . GLY A 1 100 ? -2.321 2.637 18.486 1.00 94.38 100 GLY A O 1
ATOM 751 N N . ASP A 1 101 ? -4.036 2.390 17.052 1.00 93.81 101 ASP A N 1
ATOM 752 C CA . ASP A 1 101 ? -4.389 1.021 17.458 1.00 93.81 101 ASP A CA 1
ATOM 753 C C . ASP A 1 101 ? -3.584 -0.048 16.684 1.00 93.81 101 ASP A C 1
ATOM 755 O O . ASP A 1 101 ? -3.929 -0.363 15.539 1.00 93.81 101 ASP A O 1
ATOM 759 N N . PRO A 1 102 ? -2.552 -0.676 17.284 1.00 89.56 102 PRO A N 1
ATOM 760 C CA . PRO A 1 102 ? -1.719 -1.665 16.597 1.00 89.56 102 PRO A CA 1
ATOM 761 C C . PRO A 1 102 ? -2.473 -2.953 16.233 1.00 89.56 102 PRO A C 1
ATOM 763 O O . PRO A 1 102 ? -2.000 -3.718 15.389 1.00 89.56 102 PRO A O 1
ATOM 766 N N . ARG A 1 103 ? -3.662 -3.205 16.807 1.00 92.12 103 ARG A N 1
ATOM 767 C CA . ARG A 1 103 ? -4.498 -4.362 16.431 1.00 92.12 103 ARG A CA 1
ATOM 768 C C . ARG A 1 103 ? -4.971 -4.268 14.982 1.00 92.12 103 ARG A C 1
ATOM 770 O O . ARG A 1 103 ? -5.223 -5.296 14.357 1.00 92.12 103 ARG A O 1
ATOM 777 N N . VAL A 1 104 ? -5.051 -3.055 14.428 1.00 93.75 104 VAL A N 1
ATOM 778 C CA . VAL A 1 104 ? -5.350 -2.849 13.007 1.00 93.75 104 VAL A CA 1
ATOM 779 C C . VAL A 1 104 ? -4.260 -3.492 12.140 1.00 93.75 104 VAL A C 1
ATOM 781 O O . VAL A 1 104 ? -4.585 -4.263 11.241 1.00 93.75 104 VAL A O 1
ATOM 784 N N . LEU A 1 105 ? -2.981 -3.258 12.452 1.00 90.44 105 LEU A N 1
ATOM 785 C CA . LEU A 1 105 ? -1.853 -3.863 11.737 1.00 90.44 105 LEU A CA 1
ATOM 786 C C . LEU A 1 105 ? -1.759 -5.377 11.961 1.00 90.44 105 LEU A C 1
ATOM 788 O O . LEU A 1 105 ? -1.560 -6.119 11.006 1.00 90.44 105 LEU A O 1
ATOM 792 N N . MET A 1 106 ? -1.899 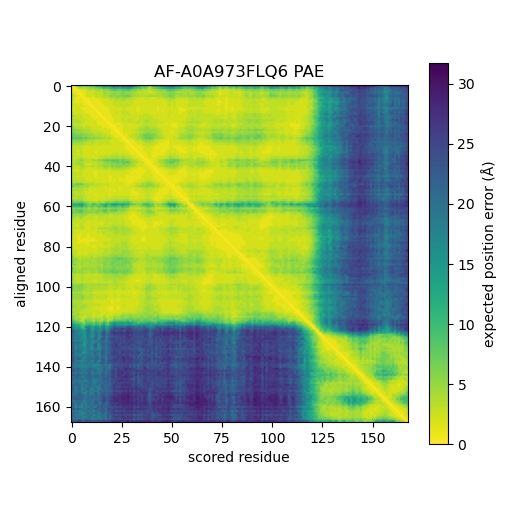-5.831 13.209 1.00 89.31 106 MET A N 1
ATOM 793 C CA . MET A 1 106 ? -1.609 -7.224 13.582 1.00 89.31 106 MET A CA 1
ATOM 794 C C . MET A 1 106 ? -2.758 -8.201 13.310 1.00 89.31 106 MET A C 1
ATOM 796 O O . MET A 1 106 ? -2.511 -9.384 13.100 1.00 89.31 106 MET A O 1
ATOM 800 N N . MET A 1 107 ? -4.009 -7.736 13.347 1.00 92.75 107 MET A N 1
ATOM 801 C CA . MET A 1 107 ? -5.188 -8.604 13.230 1.00 92.75 107 MET A CA 1
ATOM 802 C C . MET A 1 107 ? -6.027 -8.267 12.003 1.00 92.75 107 MET A C 1
ATOM 804 O O . MET A 1 107 ? -6.395 -9.163 11.246 1.00 92.75 107 MET A O 1
ATOM 808 N N . LEU A 1 108 ? -6.333 -6.984 11.790 1.00 93.56 108 LEU A N 1
ATOM 809 C CA . LEU A 1 108 ? -7.266 -6.602 10.734 1.00 93.56 108 LEU A CA 1
ATOM 810 C C . LEU A 1 108 ? -6.637 -6.687 9.342 1.00 93.56 108 LEU A C 1
ATOM 812 O O . LEU A 1 108 ? -7.226 -7.316 8.468 1.00 93.56 108 LEU A O 1
ATOM 816 N N . LEU A 1 109 ? -5.456 -6.096 9.126 1.00 92.25 109 LEU A N 1
ATOM 817 C CA . LEU A 1 109 ? -4.814 -6.097 7.805 1.00 92.25 109 LEU A CA 1
ATOM 818 C C . LEU A 1 109 ? -4.569 -7.517 7.252 1.00 92.25 109 LEU A C 1
ATOM 820 O O . LEU A 1 109 ? -4.953 -7.748 6.107 1.00 92.25 109 LEU A O 1
ATOM 824 N N . PRO A 1 110 ? -4.040 -8.495 8.019 1.00 91.75 110 PRO A N 1
ATOM 825 C CA . PRO A 1 110 ? -3.881 -9.869 7.531 1.00 91.75 110 PRO A CA 1
ATOM 826 C C . PRO A 1 110 ? -5.211 -10.567 7.225 1.00 91.75 110 PRO A C 1
ATOM 828 O O . PRO A 1 110 ? -5.268 -11.458 6.377 1.00 91.75 110 PRO A O 1
ATOM 831 N N . LYS A 1 111 ? -6.288 -10.172 7.916 1.00 93.56 111 LYS A N 1
ATOM 832 C CA . LYS A 1 111 ? -7.633 -10.703 7.686 1.00 93.56 111 LYS A CA 1
ATOM 833 C C . LYS A 1 111 ? -8.216 -10.176 6.371 1.00 93.56 111 LYS A C 1
ATOM 835 O O . LYS A 1 111 ? -8.683 -10.972 5.561 1.00 93.56 111 LYS A O 1
ATOM 840 N N . VAL A 1 112 ? -8.159 -8.860 6.144 1.00 94.50 112 VAL A N 1
ATOM 841 C CA . VAL A 1 112 ? -8.845 -8.196 5.014 1.00 94.50 112 VAL A CA 1
ATOM 842 C C . VAL A 1 112 ? -7.984 -8.017 3.763 1.00 94.50 112 VAL A C 1
ATOM 844 O O . VAL A 1 112 ? -8.509 -7.597 2.737 1.00 94.50 112 VAL A O 1
ATOM 847 N N . PHE A 1 113 ? -6.691 -8.346 3.807 1.00 93.31 113 PHE A N 1
ATOM 848 C CA . PHE A 1 113 ? -5.811 -8.311 2.637 1.00 93.31 113 PHE A CA 1
ATOM 849 C C . PHE A 1 113 ? -5.119 -9.646 2.382 1.00 93.31 113 PHE A C 1
ATOM 851 O O . PHE A 1 113 ? -4.719 -10.367 3.294 1.00 93.31 113 PHE A O 1
ATOM 858 N N . VAL A 1 114 ? -4.915 -9.947 1.105 1.00 92.00 114 VAL A N 1
ATOM 859 C CA . VAL A 1 114 ? -3.917 -10.922 0.662 1.00 92.00 114 VAL A CA 1
ATOM 860 C C . VAL A 1 114 ? -2.519 -10.278 0.756 1.00 92.00 114 VAL A C 1
ATOM 862 O O . VAL A 1 114 ? -2.365 -9.107 0.374 1.00 92.00 114 VAL A O 1
ATOM 865 N N . PRO A 1 115 ? -1.491 -11.003 1.251 1.00 86.38 115 PRO A N 1
ATOM 866 C CA . PRO A 1 115 ? -0.120 -10.499 1.305 1.00 86.38 115 PRO A CA 1
ATOM 867 C C . PRO A 1 115 ? 0.347 -9.922 -0.034 1.00 86.38 115 PRO A C 1
ATOM 869 O O . PRO A 1 115 ? -0.004 -10.429 -1.099 1.00 86.38 115 PRO A O 1
ATOM 872 N N . TYR A 1 116 ? 1.133 -8.842 0.014 1.00 86.06 116 TYR A N 1
ATOM 873 C CA . TYR A 1 116 ? 1.701 -8.273 -1.204 1.00 86.06 116 TYR A CA 1
ATOM 874 C C . TYR A 1 116 ? 2.729 -9.230 -1.796 1.00 86.06 116 TYR A C 1
ATOM 876 O O . TYR A 1 116 ? 3.647 -9.676 -1.110 1.00 86.06 116 TYR A O 1
ATOM 884 N N . THR A 1 117 ? 2.613 -9.477 -3.091 1.00 84.31 117 THR A N 1
ATOM 885 C CA . THR A 1 117 ? 3.658 -10.113 -3.882 1.00 84.31 117 THR A CA 1
ATOM 886 C C . THR A 1 117 ? 4.129 -9.107 -4.907 1.00 84.31 117 THR A C 1
ATOM 888 O O . THR A 1 117 ? 3.296 -8.478 -5.560 1.00 84.31 117 THR A O 1
ATOM 891 N N . VAL A 1 118 ? 5.447 -8.982 -5.069 1.00 81.19 118 VAL A N 1
ATOM 892 C CA . VAL A 1 118 ? 6.022 -8.172 -6.144 1.00 81.19 118 VAL A CA 1
ATOM 893 C C . VAL A 1 118 ? 5.385 -8.636 -7.455 1.00 81.19 118 VAL A C 1
ATOM 895 O O . VAL A 1 118 ? 5.451 -9.837 -7.745 1.00 81.19 118 VAL A O 1
ATOM 898 N N . PRO A 1 119 ? 4.720 -7.751 -8.219 1.00 69.94 119 PRO A N 1
ATOM 899 C CA . PRO A 1 119 ? 4.177 -8.133 -9.504 1.00 69.94 119 PRO A CA 1
ATOM 900 C C . PRO A 1 119 ? 5.336 -8.689 -10.318 1.00 69.94 119 PRO A C 1
ATOM 902 O O . PRO A 1 119 ? 6.379 -8.044 -10.437 1.00 69.94 119 PRO A O 1
ATOM 905 N N . ALA A 1 120 ? 5.177 -9.904 -10.851 1.00 65.81 120 ALA A N 1
ATOM 906 C CA . ALA A 1 120 ? 6.105 -10.392 -11.855 1.00 65.81 120 ALA A CA 1
ATOM 907 C C . ALA A 1 120 ? 6.176 -9.283 -12.901 1.00 65.81 120 ALA A C 1
ATOM 909 O O . ALA A 1 120 ? 5.130 -8.933 -13.460 1.00 65.81 120 ALA A O 1
ATOM 910 N N . LYS A 1 121 ? 7.359 -8.667 -13.085 1.00 56.91 121 LYS A N 1
ATOM 911 C CA . LYS A 1 121 ? 7.579 -7.711 -14.173 1.00 56.91 121 LYS A CA 1
ATOM 912 C C . LYS A 1 121 ? 6.968 -8.404 -15.377 1.00 56.91 121 LYS A C 1
ATOM 914 O O . LYS A 1 121 ? 7.463 -9.466 -15.754 1.00 56.91 121 LYS A O 1
ATOM 919 N N . LYS A 1 122 ? 5.853 -7.874 -15.909 1.00 48.84 122 LYS A N 1
ATOM 920 C CA . LYS A 1 122 ? 5.415 -8.240 -17.252 1.00 48.84 122 LYS A CA 1
ATOM 921 C C . LYS A 1 122 ? 6.671 -7.966 -18.041 1.00 48.84 122 LYS A C 1
ATOM 923 O O . LYS A 1 122 ? 7.054 -6.800 -18.149 1.00 48.84 122 LYS A O 1
ATOM 928 N N . SER A 1 123 ? 7.385 -9.025 -18.419 1.00 45.97 123 SER A N 1
ATOM 929 C CA . SER A 1 123 ? 8.523 -8.910 -19.305 1.00 45.97 123 SER A CA 1
ATOM 930 C C . SER A 1 123 ? 8.010 -7.999 -20.396 1.00 45.97 123 SER A C 1
ATOM 932 O O . SER A 1 123 ? 6.931 -8.254 -20.940 1.00 45.97 123 SER A O 1
ATOM 934 N N . ALA A 1 124 ? 8.658 -6.846 -20.564 1.00 53.34 124 ALA A N 1
ATOM 935 C CA . ALA A 1 124 ? 8.332 -5.974 -21.670 1.00 53.34 124 ALA A CA 1
ATOM 936 C C . ALA A 1 124 ? 8.351 -6.906 -22.875 1.00 53.34 124 ALA A C 1
ATOM 938 O O . ALA A 1 124 ? 9.400 -7.484 -23.154 1.00 53.34 124 ALA A O 1
ATOM 939 N N . VAL A 1 125 ? 7.176 -7.196 -23.446 1.00 62.09 125 VAL A N 1
ATOM 940 C CA . VAL A 1 125 ? 7.095 -8.108 -24.577 1.00 62.09 125 VAL A CA 1
ATOM 941 C C . VAL A 1 125 ? 7.843 -7.352 -25.648 1.00 62.09 125 VAL A C 1
ATOM 943 O O . VAL A 1 125 ? 7.354 -6.333 -26.142 1.00 62.09 125 VAL A O 1
ATOM 946 N N . ALA A 1 126 ? 9.088 -7.747 -25.888 1.00 73.12 126 ALA A N 1
ATOM 947 C CA . ALA A 1 126 ? 9.912 -7.011 -26.807 1.00 73.12 126 ALA A CA 1
ATOM 948 C C . ALA A 1 126 ? 9.300 -7.211 -28.189 1.00 73.12 126 ALA A C 1
ATOM 950 O O . ALA A 1 126 ? 8.703 -8.250 -28.478 1.00 73.12 126 ALA A O 1
ATOM 951 N N . ALA A 1 127 ? 9.449 -6.219 -29.057 1.00 71.88 127 ALA A N 1
ATOM 952 C CA . ALA A 1 127 ? 9.006 -6.313 -30.441 1.00 71.88 127 ALA A CA 1
ATOM 953 C C . ALA A 1 127 ? 9.434 -7.644 -31.099 1.00 71.88 127 ALA A C 1
ATOM 955 O O . ALA A 1 127 ? 8.627 -8.309 -31.749 1.00 71.88 127 ALA A O 1
ATOM 956 N N . LYS A 1 128 ? 10.670 -8.084 -30.824 1.00 75.12 128 LYS A N 1
ATOM 957 C CA . LYS A 1 128 ? 11.195 -9.392 -31.239 1.00 75.12 128 LYS A CA 1
ATOM 958 C C . LYS A 1 128 ? 10.373 -10.591 -30.741 1.00 75.12 128 LYS A C 1
ATOM 960 O O . LYS A 1 128 ? 10.200 -11.542 -31.492 1.00 75.12 128 LYS A O 1
ATOM 965 N N . ASP A 1 129 ? 9.855 -10.550 -29.512 1.00 75.88 129 ASP A N 1
ATOM 966 C CA . ASP A 1 129 ? 9.101 -11.653 -28.908 1.00 75.88 129 ASP A CA 1
ATOM 967 C C . ASP A 1 129 ? 7.713 -11.750 -29.556 1.00 75.88 129 ASP A C 1
ATOM 969 O O . ASP A 1 129 ? 7.207 -12.842 -29.797 1.00 75.88 129 ASP A O 1
ATOM 973 N N . ILE A 1 130 ? 7.121 -10.607 -29.927 1.00 77.44 130 ILE A N 1
ATOM 974 C CA . ILE A 1 130 ? 5.876 -10.572 -30.708 1.00 77.44 130 ILE A CA 1
ATOM 975 C C . ILE A 1 130 ? 6.115 -11.177 -32.093 1.00 77.44 130 ILE A C 1
ATOM 977 O O . ILE A 1 130 ? 5.376 -12.080 -32.489 1.00 77.44 130 ILE A O 1
ATOM 981 N N . ILE A 1 131 ? 7.153 -10.720 -32.804 1.00 79.56 131 ILE A N 1
ATOM 982 C CA . ILE A 1 131 ? 7.472 -11.192 -34.160 1.00 79.56 131 ILE A CA 1
ATOM 983 C C . ILE A 1 131 ? 7.796 -12.690 -34.167 1.00 79.56 131 ILE A C 1
ATOM 985 O O . ILE A 1 131 ? 7.318 -13.406 -35.046 1.00 79.56 131 ILE A O 1
ATOM 989 N N . ALA A 1 132 ? 8.524 -13.189 -33.165 1.00 78.31 132 ALA A N 1
ATOM 990 C CA . ALA A 1 132 ? 8.851 -14.609 -33.040 1.00 78.31 132 ALA A CA 1
ATOM 991 C C . ALA A 1 132 ? 7.602 -15.507 -32.938 1.00 78.31 132 ALA A C 1
ATOM 993 O O . ALA A 1 132 ? 7.601 -16.612 -33.473 1.00 78.31 132 ALA A O 1
ATOM 994 N N . THR A 1 133 ? 6.512 -15.022 -32.331 1.00 81.19 133 THR A N 1
ATOM 995 C CA . THR A 1 133 ? 5.254 -15.790 -32.214 1.00 81.19 133 THR A CA 1
ATOM 996 C C . THR A 1 133 ? 4.370 -15.751 -33.466 1.00 81.19 133 THR A C 1
ATOM 998 O O . THR A 1 133 ? 3.346 -16.433 -33.512 1.00 81.19 133 THR A O 1
ATOM 1001 N N . ILE A 1 134 ? 4.718 -14.971 -34.500 1.00 82.12 134 ILE A N 1
ATOM 1002 C CA . ILE A 1 134 ? 3.872 -14.848 -35.702 1.00 82.12 134 ILE A CA 1
ATOM 1003 C C . ILE A 1 134 ? 3.764 -16.182 -36.446 1.00 82.12 134 ILE A C 1
ATOM 1005 O O . ILE A 1 134 ? 2.682 -16.503 -36.930 1.00 82.12 134 ILE A O 1
ATOM 1009 N N . ALA A 1 135 ? 4.830 -16.987 -36.471 1.00 77.12 135 ALA A N 1
ATOM 1010 C CA . ALA A 1 135 ? 4.795 -18.319 -37.074 1.00 77.12 135 ALA A CA 1
ATOM 1011 C C . ALA A 1 135 ? 3.777 -19.244 -36.381 1.00 77.12 135 ALA A C 1
ATOM 1013 O O . ALA A 1 135 ? 3.039 -19.958 -37.049 1.00 77.12 135 ALA A O 1
ATOM 1014 N N . GLU A 1 136 ? 3.678 -19.182 -35.051 1.00 79.81 136 GLU A N 1
ATOM 1015 C CA . GLU A 1 136 ? 2.730 -19.990 -34.268 1.00 79.81 136 GLU A CA 1
ATOM 1016 C C . GLU A 1 136 ? 1.275 -19.535 -34.446 1.00 79.81 136 GLU A C 1
ATOM 1018 O O . GLU A 1 136 ? 0.341 -20.324 -34.314 1.00 79.81 136 GLU A O 1
ATOM 1023 N N . ARG A 1 137 ? 1.068 -18.246 -34.730 1.00 79.69 137 ARG A N 1
ATOM 1024 C CA . ARG A 1 137 ? -0.261 -17.643 -34.926 1.00 79.69 137 ARG A CA 1
ATOM 1025 C C . ARG A 1 137 ? -0.700 -17.624 -36.389 1.00 79.69 137 ARG A C 1
ATOM 1027 O O . ARG A 1 137 ? -1.830 -17.218 -36.676 1.00 79.69 137 ARG A O 1
ATOM 1034 N N . PHE A 1 138 ? 0.179 -18.017 -37.305 1.00 82.69 138 PHE A N 1
ATOM 1035 C CA . PHE A 1 138 ? -0.105 -18.062 -38.728 1.00 82.69 138 PHE A CA 1
ATOM 1036 C C . PHE A 1 138 ? -1.165 -19.127 -39.025 1.00 82.69 138 PHE A C 1
ATOM 1038 O O . PHE A 1 138 ? -1.122 -20.238 -38.502 1.00 82.69 138 PHE A O 1
ATOM 1045 N N . ARG A 1 139 ? -2.144 -18.771 -39.860 1.00 83.00 139 ARG A N 1
ATOM 1046 C CA . ARG A 1 139 ? -3.247 -19.650 -40.263 1.00 83.00 139 ARG A CA 1
ATOM 1047 C C . ARG A 1 139 ? -3.022 -20.107 -41.704 1.00 83.00 139 ARG A C 1
ATOM 1049 O O . ARG A 1 139 ? -3.448 -19.395 -42.618 1.00 83.00 139 ARG A O 1
ATOM 1056 N N . PRO A 1 140 ? -2.340 -21.246 -41.931 1.00 78.69 140 PRO A N 1
ATOM 1057 C CA . PRO A 1 140 ? -1.991 -21.691 -43.279 1.00 78.69 140 PRO A CA 1
ATOM 1058 C C . PRO A 1 140 ? -3.232 -21.990 -44.129 1.00 78.69 140 PRO A C 1
ATOM 1060 O O . PRO A 1 140 ? -3.237 -21.725 -45.327 1.00 78.69 140 PRO A O 1
ATOM 1063 N N . ASP A 1 141 ? -4.330 -22.427 -43.504 1.00 82.44 141 ASP A N 1
ATOM 1064 C CA . ASP A 1 141 ? -5.627 -22.665 -44.151 1.00 82.44 141 ASP A CA 1
ATOM 1065 C C . ASP A 1 141 ? -6.244 -21.400 -44.776 1.00 82.44 141 ASP A C 1
ATOM 1067 O O . ASP A 1 141 ? -7.117 -21.493 -45.639 1.00 82.44 141 ASP A O 1
ATOM 1071 N N . LYS A 1 142 ? -5.797 -20.212 -44.351 1.00 80.38 142 LYS A N 1
ATOM 1072 C CA . LYS A 1 142 ? -6.241 -18.910 -44.870 1.00 80.38 142 LYS A CA 1
ATOM 1073 C C . LYS A 1 142 ? -5.230 -18.240 -45.800 1.00 80.38 142 LYS A C 1
ATOM 1075 O O . LYS A 1 142 ? -5.523 -17.154 -46.292 1.00 80.38 142 LYS A O 1
ATOM 1080 N N . ALA A 1 143 ? -4.074 -18.857 -46.036 1.00 75.19 143 ALA A N 1
ATOM 1081 C CA . ALA A 1 143 ? -2.974 -18.271 -46.801 1.00 75.19 143 ALA A CA 1
ATOM 1082 C C . ALA A 1 143 ? -2.766 -18.906 -48.189 1.00 75.19 143 ALA A C 1
ATOM 1084 O O . ALA A 1 143 ? -1.791 -18.587 -48.863 1.00 75.19 143 ALA A O 1
ATOM 1085 N N . ALA A 1 144 ? -3.677 -19.778 -48.634 1.00 79.31 144 ALA A N 1
ATOM 1086 C CA . ALA A 1 144 ? -3.606 -20.388 -49.960 1.00 79.31 144 ALA A CA 1
ATOM 1087 C C . ALA A 1 144 ? -3.588 -19.318 -51.072 1.00 79.31 144 ALA A C 1
ATOM 1089 O O . ALA A 1 144 ? -4.449 -18.435 -51.101 1.00 79.31 144 ALA A O 1
ATOM 1090 N N . GLY A 1 145 ? -2.610 -19.401 -51.980 1.00 79.19 145 GLY A N 1
ATOM 1091 C CA . GLY A 1 145 ? -2.424 -18.449 -53.081 1.00 79.19 145 GLY A CA 1
ATOM 1092 C C . GLY A 1 145 ? -1.835 -17.091 -52.678 1.00 79.19 145 GLY A C 1
ATOM 1093 O O . GLY A 1 145 ? -1.842 -16.159 -53.484 1.00 79.19 145 GLY A O 1
ATOM 1094 N N . VAL A 1 146 ? -1.337 -16.946 -51.446 1.00 77.56 146 VAL A N 1
ATOM 1095 C CA . VAL A 1 146 ? -0.741 -15.700 -50.951 1.00 77.56 146 VAL A CA 1
ATOM 1096 C C . VAL A 1 146 ? 0.782 -15.815 -50.939 1.00 77.56 146 VAL A C 1
ATOM 1098 O O . VAL A 1 146 ? 1.357 -16.505 -50.104 1.00 77.56 146 VAL A O 1
ATOM 1101 N N . ALA A 1 147 ? 1.445 -15.061 -51.817 1.00 82.00 147 ALA A N 1
ATOM 1102 C CA . ALA A 1 147 ? 2.888 -14.842 -51.775 1.00 82.00 147 ALA A CA 1
ATOM 1103 C C . ALA A 1 147 ? 3.170 -13.373 -51.430 1.00 82.00 147 ALA A C 1
ATOM 1105 O O . ALA A 1 147 ? 2.961 -12.481 -52.253 1.00 82.00 147 ALA A O 1
ATOM 1106 N N . MET A 1 148 ? 3.626 -13.100 -50.206 1.00 80.56 148 MET A N 1
ATOM 1107 C CA . MET A 1 148 ? 3.949 -11.740 -49.770 1.00 80.56 148 MET A CA 1
ATOM 1108 C C . MET A 1 148 ? 5.139 -11.692 -48.813 1.00 80.56 148 MET A C 1
ATOM 1110 O O . MET A 1 148 ? 5.396 -12.624 -48.053 1.00 80.56 148 MET A O 1
ATOM 1114 N N . LYS A 1 149 ? 5.856 -10.566 -48.829 1.00 85.12 149 LYS A N 1
ATOM 1115 C CA . LYS A 1 149 ? 6.932 -10.263 -47.881 1.00 85.12 149 LYS A CA 1
ATOM 1116 C C . LYS A 1 149 ? 6.583 -8.993 -47.122 1.00 85.12 149 LYS A C 1
ATOM 1118 O O . LYS A 1 149 ? 6.335 -7.964 -47.744 1.00 85.12 149 LYS A O 1
ATOM 1123 N N . VAL A 1 150 ? 6.583 -9.063 -45.796 1.00 83.06 150 VAL A N 1
ATOM 1124 C CA . VAL A 1 150 ? 6.299 -7.923 -44.921 1.00 83.06 150 VAL A CA 1
ATOM 1125 C C . VAL A 1 150 ? 7.548 -7.609 -44.108 1.00 83.06 150 VAL A C 1
ATOM 1127 O O . VAL A 1 150 ? 7.995 -8.425 -43.303 1.00 83.06 150 VAL A O 1
ATOM 1130 N N . GLY A 1 151 ? 8.131 -6.437 -44.358 1.00 84.25 151 GLY A N 1
ATOM 1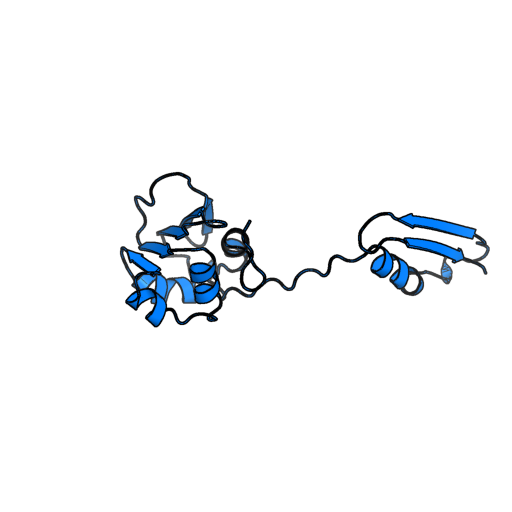131 C CA . GLY A 1 151 ? 9.287 -5.928 -43.628 1.00 84.25 151 GLY A CA 1
ATOM 1132 C C . GLY A 1 151 ? 8.861 -5.093 -42.423 1.00 84.25 151 GLY A C 1
ATOM 1133 O O . GLY A 1 151 ? 8.003 -4.222 -42.549 1.00 84.25 151 GLY A O 1
ATOM 1134 N N . 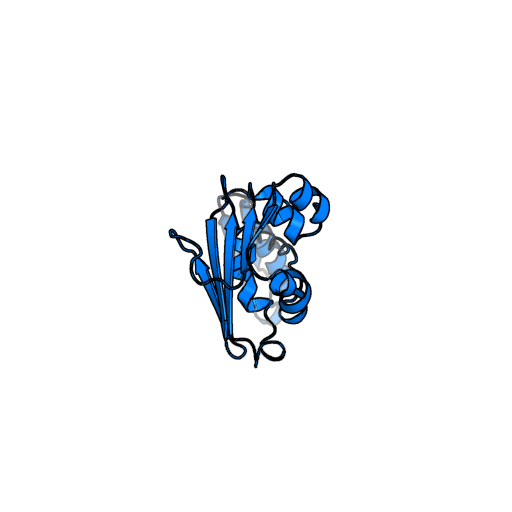TYR A 1 152 ? 9.479 -5.340 -41.274 1.00 81.00 152 TYR A N 1
ATOM 1135 C CA . TYR A 1 152 ? 9.337 -4.540 -40.064 1.00 81.00 152 TYR A CA 1
ATOM 1136 C C . TYR A 1 152 ? 10.698 -3.959 -39.698 1.00 81.00 152 TYR A C 1
ATOM 1138 O O . TYR A 1 152 ? 11.656 -4.710 -39.537 1.00 81.00 152 TYR A O 1
ATOM 1146 N N . ASP A 1 153 ? 10.763 -2.640 -39.539 1.00 85.25 153 ASP A N 1
ATOM 1147 C CA . ASP A 1 153 ? 11.900 -1.937 -38.945 1.00 85.25 153 ASP A CA 1
ATOM 1148 C C . ASP A 1 153 ? 11.410 -1.285 -37.652 1.00 85.25 153 ASP A C 1
ATOM 1150 O O . ASP A 1 153 ? 10.658 -0.308 -37.679 1.00 85.25 153 ASP A O 1
ATOM 1154 N N . LEU A 1 154 ? 11.730 -1.906 -36.516 1.00 80.00 154 LEU A N 1
ATOM 1155 C CA . LEU A 1 154 ? 11.282 -1.434 -35.209 1.00 80.00 154 LEU A CA 1
ATOM 1156 C C . LEU A 1 154 ? 12.485 -0.885 -34.456 1.00 80.00 154 LEU A C 1
ATOM 1158 O O . LEU A 1 154 ? 13.442 -1.608 -34.184 1.00 80.00 154 LEU A O 1
ATOM 1162 N N . THR A 1 155 ? 12.421 0.388 -34.087 1.00 77.62 155 THR A N 1
ATOM 1163 C CA . THR A 1 155 ? 13.480 1.077 -33.346 1.00 77.62 155 THR A CA 1
ATOM 1164 C C . THR A 1 155 ? 13.229 1.012 -31.833 1.00 77.62 155 THR A C 1
ATOM 1166 O O . THR A 1 155 ? 12.091 0.896 -31.379 1.00 77.62 155 THR A O 1
ATOM 1169 N N . GLY A 1 156 ? 14.299 1.067 -31.029 1.00 70.25 156 GLY A N 1
ATOM 1170 C CA . GLY A 1 156 ? 14.236 1.023 -29.559 1.00 70.25 156 GLY A CA 1
ATOM 1171 C C . GLY A 1 156 ? 14.751 -0.281 -28.931 1.00 70.25 156 GLY A C 1
ATOM 1172 O O . GLY A 1 156 ? 15.240 -1.181 -29.615 1.00 70.25 156 GLY A O 1
ATOM 1173 N N . ALA A 1 157 ? 14.682 -0.378 -27.599 1.00 54.03 157 ALA A N 1
ATOM 1174 C CA . ALA A 1 157 ? 15.182 -1.535 -26.852 1.00 54.03 157 ALA A CA 1
ATOM 1175 C C . ALA A 1 157 ? 14.377 -2.806 -27.191 1.00 54.03 157 ALA A C 1
ATOM 1177 O O . ALA A 1 157 ? 13.181 -2.885 -26.922 1.00 54.03 157 ALA A O 1
ATOM 1178 N N . GLY A 1 158 ? 15.041 -3.803 -27.788 1.00 66.50 158 GLY A N 1
ATOM 1179 C CA . GLY A 1 158 ? 14.396 -5.025 -28.290 1.00 66.50 158 GLY A CA 1
ATOM 1180 C C . GLY A 1 158 ? 13.825 -4.916 -29.713 1.00 66.50 158 GL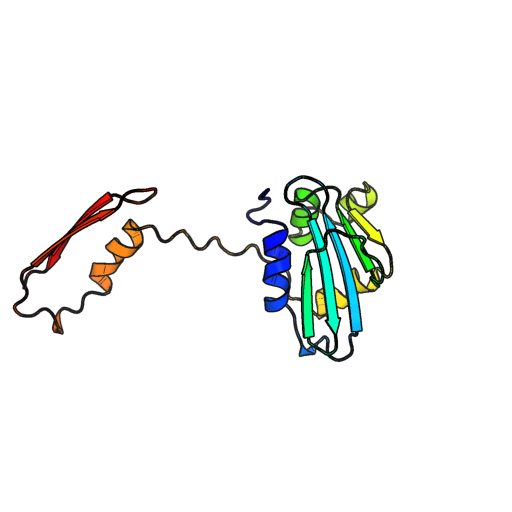Y A C 1
ATOM 1181 O O . GLY A 1 158 ? 13.142 -5.846 -30.149 1.00 66.50 158 GLY A O 1
ATOM 1182 N N . GLY A 1 159 ? 14.099 -3.803 -30.403 1.00 72.12 159 GLY A N 1
ATOM 1183 C CA . GLY A 1 159 ? 13.859 -3.585 -31.829 1.00 72.12 159 GLY A CA 1
ATOM 1184 C C . GLY A 1 159 ? 14.903 -4.250 -32.742 1.00 72.12 159 GLY A C 1
ATOM 1185 O O . GLY A 1 159 ? 15.833 -4.905 -32.269 1.00 72.12 159 GLY A O 1
ATOM 1186 N N . GLY A 1 160 ? 14.714 -4.123 -34.054 1.00 81.88 160 GLY A N 1
ATOM 1187 C CA . GLY A 1 160 ? 15.458 -4.825 -35.100 1.00 81.88 160 GLY A CA 1
ATOM 1188 C C . GLY A 1 160 ? 14.759 -4.747 -36.461 1.00 81.88 160 GLY A C 1
ATOM 1189 O O . GLY A 1 160 ? 13.676 -4.173 -36.593 1.00 81.88 160 GLY A O 1
ATOM 1190 N N . GLN A 1 161 ? 15.393 -5.335 -37.474 1.00 85.44 161 GLN A N 1
ATOM 1191 C CA . GLN A 1 161 ? 14.824 -5.475 -38.811 1.00 85.44 161 GLN A CA 1
ATOM 1192 C C . GLN A 1 161 ? 14.426 -6.929 -39.049 1.00 85.44 161 GLN A C 1
ATOM 1194 O O . GLN A 1 161 ? 15.245 -7.839 -38.910 1.00 85.44 161 GLN A O 1
ATOM 1199 N N . TRP A 1 162 ? 13.170 -7.149 -39.424 1.00 83.25 162 TRP A N 1
ATOM 1200 C CA . TRP A 1 162 ? 12.628 -8.475 -39.705 1.00 83.25 162 TRP A CA 1
ATOM 1201 C C . TRP A 1 162 ? 11.897 -8.479 -41.032 1.00 83.25 162 TRP A C 1
ATOM 1203 O O . TRP A 1 162 ? 11.272 -7.498 -41.420 1.00 83.25 162 TRP A O 1
ATOM 1213 N N . THR A 1 163 ? 11.946 -9.610 -41.723 1.00 84.88 163 THR A N 1
ATOM 1214 C CA . THR A 1 163 ? 11.134 -9.846 -42.915 1.00 84.88 163 THR A CA 1
ATOM 1215 C C . THR A 1 163 ? 10.344 -11.121 -42.706 1.00 84.88 163 THR A C 1
ATOM 1217 O O . THR A 1 163 ? 10.921 -12.195 -42.549 1.00 84.88 163 THR A O 1
ATOM 1220 N N . ILE A 1 164 ? 9.023 -10.997 -42.704 1.00 82.50 164 ILE A N 1
ATOM 1221 C CA . ILE A 1 164 ? 8.109 -12.133 -42.682 1.00 82.50 164 ILE A CA 1
ATOM 1222 C C . ILE A 1 164 ? 7.818 -12.495 -44.128 1.00 82.50 164 ILE A C 1
ATOM 1224 O O . ILE A 1 164 ? 7.360 -11.652 -44.898 1.00 82.50 164 ILE A O 1
ATOM 1228 N N . VAL A 1 165 ? 8.105 -13.737 -44.498 1.00 83.25 165 VAL A N 1
ATOM 1229 C CA . VAL A 1 165 ? 7.835 -14.265 -45.835 1.00 83.25 165 VAL A CA 1
ATOM 1230 C C . VAL A 1 165 ? 6.678 -15.243 -45.718 1.00 83.25 165 VAL A C 1
ATOM 1232 O O . VAL A 1 165 ? 6.776 -16.231 -44.997 1.00 83.25 165 VAL A O 1
ATOM 1235 N N . ILE A 1 166 ? 5.586 -14.945 -46.411 1.00 81.75 166 ILE A N 1
ATOM 1236 C CA . ILE A 1 166 ? 4.452 -15.845 -46.596 1.00 81.75 166 ILE A CA 1
ATOM 1237 C C . ILE A 1 166 ? 4.538 -16.332 -48.037 1.00 81.75 166 ILE A C 1
ATOM 1239 O O . ILE A 1 166 ? 4.558 -15.516 -48.961 1.00 81.75 166 ILE A O 1
ATOM 1243 N N . GLN A 1 167 ? 4.640 -17.641 -48.215 1.00 77.31 167 GLN A N 1
ATOM 1244 C CA . GLN A 1 167 ? 4.689 -18.289 -49.516 1.00 77.31 167 GLN A CA 1
ATOM 1245 C C . GLN A 1 167 ? 3.924 -19.611 -49.408 1.00 77.31 167 GLN A C 1
ATOM 1247 O O . GLN A 1 167 ? 4.066 -20.299 -48.395 1.00 77.31 167 GLN A O 1
ATOM 1252 N N . ASP A 1 168 ? 3.093 -19.896 -50.411 1.00 65.19 168 ASP A N 1
ATOM 1253 C CA . ASP A 1 168 ? 2.423 -21.192 -50.589 1.00 65.19 168 ASP A CA 1
ATOM 1254 C C . ASP A 1 168 ? 3.417 -22.286 -51.016 1.00 65.19 168 ASP A C 1
ATOM 1256 O O . ASP A 1 168 ? 4.391 -21.946 -51.742 1.00 65.19 168 ASP A O 1
#

Foldseek 3Di:
DDDAPQHAPVRVLVCFQVFFDLVLQQVPFFWEWEFADDPSTFIWIWTGYRSDIDIDTDPDDPPRGQKYKYADHGNRVVCVLLVVDPPVVCVVVVRIDMDHDCCCVVPVDVRGGDRDDNPPPPPPCAPQNVVVCVVVVDDVVPCPPPWDKDWDQDDDDNGDIDIDTRDD

Mean predicted aligned error: 11.27 Å

Radius of gyration: 23.77 Å; Cα contacts (8 Å, |Δi|>4): 278; chains: 1; bounding box: 34×39×71 Å

Secondary structure (DSSP, 8-state):
---BTTB-HHHHHHTHHHHB-GGGGTT-EEEEEEEE-STT-EEEEEEEETTEEEEEE-SS--TT-SEEEEESSHHHHHHHHTTSS-HHHHHHTTSEEEEE-THIIIIIHHHHBPPP-PPP------HHHHHHTHHHH--GGG-TT--EEEEEEE-STT-EEEEEEE--

Sequence (168 aa):
MAEFFGTTVADIFNTMPTRFKPEEARDVDIIIGYECRGDGGGKWKVHIKNGTIQVEEVAGELTGCKMSVHAADAETFIGVTLGKIAAIEVLTSGKLRVVGDPRVLMMLLPKVFVPYTVPAKKSAVAAKDIIATIAERFRPDKAAGVAMKVGYDLTGAGGGQWTIVIQD

Nearest PDB structures (foldseek):
  8af2-assembly2_B  TM=7.930E-01  e=3.851E-05  Homo sapiens
  6z1w-assembly1_A  TM=7.708E-01  e=4.912E-05  Homo sapiens
  8af3-assembly1_A  TM=7.890E-01  e=1.151E-04  Homo sapiens
  1ikt-assembly1_A  TM=7.239E-01  e=9.025E-05  Homo sapiens
  6z1x-assembly1_A  TM=7.529E-01  e=2.867E-04  Homo sapiens

Solvent-accessible surface area (backbone atoms only — not comparable to full-atom values): 9611 Å² total; per-residue (Å²): 123,49,70,46,95,77,40,39,55,63,57,56,58,73,45,41,71,81,31,48,39,41,84,70,26,49,93,36,79,49,33,37,22,37,37,27,33,66,74,35,38,51,32,36,41,39,38,35,44,62,34,42,72,47,78,42,81,48,92,72,78,70,75,88,35,56,24,35,40,40,24,61,27,33,59,59,46,50,27,36,65,65,66,76,35,62,60,66,62,36,43,76,70,62,43,32,44,79,47,72,48,64,60,47,68,72,51,46,45,68,65,28,33,58,82,72,67,72,69,74,74,73,68,75,78,30,61,53,58,57,58,66,46,46,72,80,70,55,59,70,93,77,38,75,90,40,75,50,74,51,77,46,80,42,85,66,91,51,43,51,78,48,71,50,75,44,69,112